Protein AF-A0A929D5D1-F1 (afdb_monomer_lite)

Foldseek 3Di:
DDADDPVLLVVLVVLLPDDLQVLLLLLLVQVDPDPDDDDDSVNSSVSSVVLCVVLLVVLLCQQCPVVVCLVCCPPPQNVPLSSVLVVSLVRCVVVSPRRRSSSVSSSCVNVPVCVSNVSPPPD

Sequence (123 aa):
MRDPTPLERNEATYLAGLDVDALYMSVGRASQSTVGVQFSPERALQEGRSWLALKHDVLYAKICTEWEYCKKRDLVGLRDPITLAVAVADLIVAAVGGIPSLAVSTLLIKIGLDRFCGCDGHK

Structure (mmCIF, N/CA/C/O backbone):
data_AF-A0A929D5D1-F1
#
_entry.id   AF-A0A929D5D1-F1
#
loop_
_atom_site.group_PDB
_atom_site.id
_atom_site.type_symbol
_atom_site.label_atom_id
_atom_site.label_alt_id
_atom_site.label_comp_id
_atom_site.label_asym_id
_atom_site.label_entity_id
_atom_site.label_seq_id
_atom_site.pdbx_PDB_ins_code
_atom_site.Cartn_x
_atom_site.Cartn_y
_atom_site.Cartn_z
_atom_site.occupancy
_atom_site.B_iso_or_equiv
_atom_site.auth_seq_id
_atom_site.auth_comp_id
_atom_site.auth_asym_id
_atom_site.auth_atom_id
_atom_site.pdbx_PDB_model_num
ATOM 1 N N . MET A 1 1 ? -10.167 12.102 8.185 1.00 67.56 1 MET A N 1
ATOM 2 C CA . MET A 1 1 ? -9.685 11.654 6.862 1.00 67.56 1 MET A CA 1
ATOM 3 C C . MET A 1 1 ? -9.948 12.778 5.892 1.00 67.56 1 MET A C 1
ATOM 5 O O . MET A 1 1 ? -11.000 13.394 6.013 1.00 67.56 1 MET A O 1
ATOM 9 N N . ARG A 1 2 ? -8.986 13.083 5.024 1.00 84.19 2 ARG A N 1
ATOM 10 C CA . ARG A 1 2 ? -9.160 14.066 3.951 1.00 84.19 2 ARG A CA 1
ATOM 11 C C . ARG A 1 2 ? -9.517 13.336 2.662 1.00 84.19 2 ARG A C 1
ATOM 13 O O . ARG A 1 2 ? -9.131 12.179 2.504 1.00 84.19 2 ARG A O 1
ATOM 20 N N . ASP A 1 3 ? -10.183 14.026 1.752 1.00 85.81 3 ASP A N 1
ATOM 21 C CA . ASP A 1 3 ? -10.377 13.504 0.406 1.00 85.81 3 ASP A CA 1
ATOM 22 C C . ASP A 1 3 ? -9.055 13.552 -0.385 1.00 85.81 3 ASP A C 1
ATOM 24 O O . ASP A 1 3 ? -8.287 14.515 -0.241 1.00 85.81 3 ASP A O 1
ATOM 28 N N . PRO A 1 4 ? -8.770 12.539 -1.227 1.00 88.75 4 PRO A N 1
ATOM 29 C CA . PRO A 1 4 ? -7.639 12.573 -2.146 1.00 88.75 4 PRO A CA 1
ATOM 30 C C . PRO A 1 4 ? -7.712 13.754 -3.110 1.00 88.75 4 PRO A C 1
ATOM 32 O O . PRO A 1 4 ? -8.767 14.036 -3.688 1.00 88.75 4 PRO A O 1
ATOM 35 N N . THR A 1 5 ? -6.573 14.393 -3.363 1.00 93.19 5 THR A N 1
ATOM 36 C CA . THR A 1 5 ? -6.450 15.364 -4.456 1.00 93.19 5 THR A CA 1
ATOM 37 C C . THR A 1 5 ? -6.603 14.672 -5.821 1.00 93.19 5 THR A C 1
ATOM 39 O O . THR A 1 5 ? -6.406 13.457 -5.929 1.00 93.19 5 THR A O 1
ATOM 42 N N . PRO A 1 6 ? -6.905 15.415 -6.905 1.00 94.62 6 PRO A N 1
ATOM 43 C CA . PRO A 1 6 ? -6.978 14.834 -8.247 1.00 94.62 6 PRO A CA 1
ATOM 44 C C . PRO A 1 6 ? -5.690 14.119 -8.677 1.00 94.62 6 PRO A C 1
ATOM 46 O O . PRO A 1 6 ? -5.755 13.081 -9.328 1.00 94.62 6 PRO A O 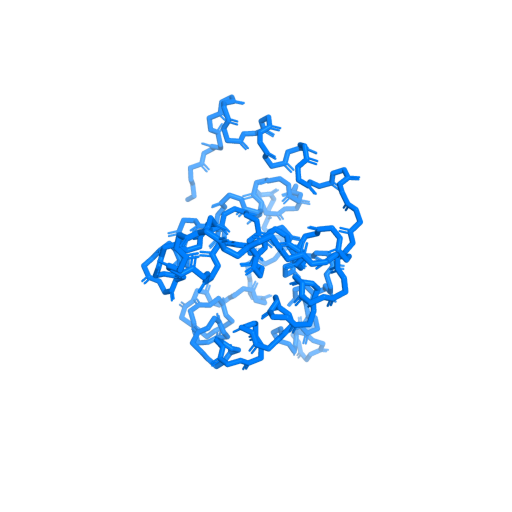1
ATOM 49 N N . LEU A 1 7 ? -4.524 14.644 -8.285 1.00 92.50 7 LEU A N 1
ATOM 50 C CA . LEU A 1 7 ? -3.231 14.037 -8.600 1.00 92.50 7 LEU A CA 1
ATOM 51 C C . LEU A 1 7 ? -3.059 12.686 -7.896 1.00 92.50 7 LEU A C 1
ATOM 53 O O . LEU A 1 7 ? -2.784 11.688 -8.555 1.00 92.50 7 LEU A O 1
ATOM 57 N N . GLU A 1 8 ? -3.296 12.644 -6.583 1.00 92.25 8 GLU A N 1
ATOM 58 C CA . GLU A 1 8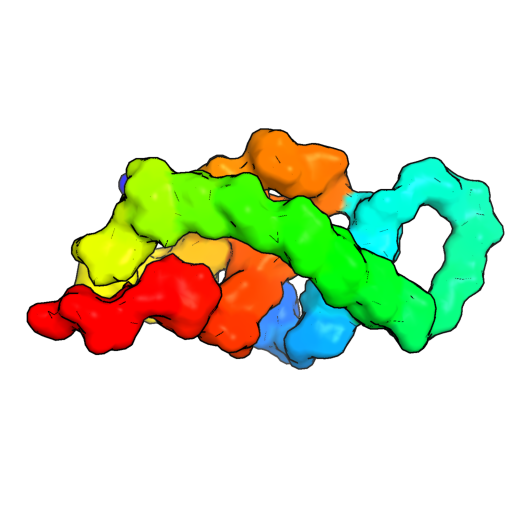 ? -3.210 11.412 -5.787 1.00 92.25 8 GLU A CA 1
ATOM 59 C C . GLU A 1 8 ? -4.207 10.363 -6.274 1.00 92.25 8 GLU A C 1
ATOM 61 O O . GLU A 1 8 ? -3.878 9.183 -6.370 1.00 92.25 8 GLU A O 1
ATOM 66 N N . ARG A 1 9 ? -5.422 10.790 -6.639 1.00 93.31 9 ARG A N 1
ATOM 67 C CA . ARG A 1 9 ? -6.435 9.900 -7.208 1.00 93.31 9 ARG A CA 1
ATOM 68 C C . ARG A 1 9 ? -5.976 9.306 -8.537 1.00 93.31 9 ARG A C 1
ATOM 70 O O . ARG A 1 9 ? -6.149 8.106 -8.741 1.00 93.31 9 ARG A O 1
ATOM 77 N N . ASN A 1 10 ? -5.398 10.110 -9.426 1.00 95.50 10 ASN A N 1
ATOM 78 C CA . ASN A 1 10 ? -4.897 9.631 -10.714 1.00 95.50 10 ASN A CA 1
ATOM 79 C C . ASN A 1 10 ? -3.740 8.642 -10.533 1.00 95.50 10 ASN A C 1
ATOM 81 O O . ASN A 1 10 ? -3.738 7.586 -11.164 1.00 95.50 10 ASN A O 1
ATOM 85 N N . GLU A 1 11 ? -2.794 8.945 -9.642 1.00 94.31 11 GLU A N 1
ATOM 86 C CA . GLU A 1 11 ? -1.666 8.060 -9.342 1.00 94.31 11 GLU A CA 1
ATOM 87 C C . GLU A 1 11 ? -2.135 6.743 -8.710 1.00 94.31 11 GLU A C 1
ATOM 89 O O . GLU A 1 11 ? -1.773 5.668 -9.185 1.00 94.31 11 GLU A O 1
ATOM 94 N N . ALA A 1 12 ? -3.010 6.806 -7.704 1.00 93.50 12 ALA A N 1
ATOM 95 C CA . ALA A 1 12 ? -3.594 5.623 -7.079 1.00 93.50 12 ALA A CA 1
ATOM 96 C C . ALA A 1 12 ? -4.392 4.782 -8.085 1.00 93.50 12 ALA A C 1
ATOM 98 O O . ALA A 1 12 ? -4.322 3.558 -8.052 1.00 93.50 12 ALA A O 1
ATOM 99 N N . THR A 1 13 ? -5.118 5.420 -9.009 1.00 95.25 13 THR A N 1
ATOM 100 C CA . THR A 1 13 ? -5.870 4.721 -10.065 1.00 95.25 13 THR A CA 1
ATOM 101 C C . THR A 1 13 ? -4.928 4.009 -11.032 1.00 95.25 13 THR A C 1
ATOM 103 O O . THR A 1 13 ? -5.160 2.850 -11.372 1.00 95.25 13 THR A O 1
ATOM 106 N N . TYR A 1 14 ? -3.839 4.667 -11.437 1.00 95.75 14 TYR A N 1
ATOM 107 C CA . TYR A 1 14 ? -2.801 4.056 -12.263 1.00 95.75 14 TYR A CA 1
ATOM 108 C C . TYR A 1 14 ? -2.170 2.844 -11.561 1.00 95.75 14 TYR A C 1
ATOM 110 O O . TYR A 1 14 ? -2.146 1.751 -12.126 1.00 95.75 14 TYR A O 1
ATOM 118 N N . LEU A 1 15 ? -1.733 3.007 -10.308 1.00 95.94 15 LEU A N 1
ATOM 119 C CA . LEU A 1 15 ? -1.139 1.935 -9.503 1.00 95.94 15 LEU A CA 1
ATOM 120 C C . LEU A 1 15 ? -2.125 0.781 -9.275 1.00 95.94 15 LEU A C 1
ATOM 122 O O . LEU A 1 15 ? -1.741 -0.385 -9.345 1.00 95.94 15 LEU A O 1
ATOM 126 N N . ALA A 1 16 ? -3.407 1.080 -9.054 1.00 94.56 16 ALA A N 1
ATOM 127 C CA . ALA A 1 16 ? -4.454 0.074 -8.902 1.00 94.56 16 ALA A CA 1
ATOM 128 C C . ALA A 1 16 ? -4.694 -0.730 -10.193 1.00 94.56 16 ALA A C 1
ATOM 130 O O . ALA A 1 16 ? -5.150 -1.874 -10.121 1.00 94.56 16 ALA A O 1
ATOM 131 N N . GLY A 1 17 ? -4.354 -0.179 -11.361 1.00 96.38 17 GLY A N 1
ATOM 132 C CA . GLY A 1 17 ? -4.379 -0.887 -12.642 1.00 96.38 17 GLY A CA 1
ATOM 133 C C . GLY A 1 17 ? -3.238 -1.896 -12.829 1.00 96.38 17 GLY A C 1
ATOM 134 O O . GLY A 1 17 ? -3.389 -2.829 -13.613 1.00 96.38 17 GLY A O 1
ATOM 135 N N . LEU A 1 18 ? -2.127 -1.759 -12.098 1.00 96.38 18 LEU A N 1
ATOM 136 C CA . LEU A 1 18 ? -0.964 -2.652 -12.196 1.00 96.38 18 LEU A CA 1
ATOM 137 C C . LEU A 1 18 ? -1.203 -3.979 -11.474 1.00 96.38 18 LEU A C 1
ATOM 139 O O . LEU A 1 18 ? -1.857 -4.007 -10.435 1.00 96.38 18 LEU A O 1
ATOM 143 N N . ASP A 1 19 ? -0.651 -5.088 -11.960 1.00 96.94 19 ASP A N 1
ATOM 144 C CA . ASP A 1 19 ? -0.668 -6.340 -11.198 1.00 96.94 19 ASP A CA 1
ATOM 145 C C . ASP A 1 19 ? 0.231 -6.279 -9.940 1.00 96.94 19 ASP A C 1
ATOM 147 O O . ASP A 1 19 ? 0.978 -5.325 -9.701 1.00 96.94 19 ASP A O 1
ATOM 151 N N . VAL A 1 20 ? 0.111 -7.296 -9.084 1.00 97.19 20 VAL A N 1
ATOM 152 C CA . VAL A 1 20 ? 0.844 -7.366 -7.810 1.00 97.19 20 VAL A CA 1
ATOM 153 C C . VAL A 1 20 ? 2.359 -7.417 -8.029 1.00 97.19 20 VAL A C 1
ATOM 155 O O . VAL A 1 20 ? 3.103 -6.796 -7.269 1.00 97.19 20 VAL A O 1
ATOM 158 N N . ASP A 1 21 ? 2.827 -8.113 -9.066 1.00 97.38 21 ASP A N 1
ATOM 159 C CA . ASP A 1 21 ? 4.258 -8.238 -9.346 1.00 97.38 21 ASP A CA 1
ATOM 160 C C . ASP A 1 21 ? 4.839 -6.909 -9.843 1.00 97.38 21 ASP A C 1
ATOM 162 O O . ASP A 1 21 ? 5.922 -6.512 -9.412 1.00 97.38 21 ASP A O 1
ATOM 166 N N . ALA A 1 22 ? 4.100 -6.158 -10.659 1.00 96.44 22 ALA A N 1
ATOM 167 C CA . ALA A 1 22 ? 4.453 -4.810 -11.086 1.00 96.44 22 ALA A CA 1
ATOM 168 C C . ALA A 1 22 ? 4.561 -3.832 -9.907 1.00 96.44 22 ALA A C 1
ATOM 170 O O . ALA A 1 22 ? 5.488 -3.018 -9.862 1.00 96.44 22 ALA A O 1
ATOM 171 N N . LEU A 1 23 ? 3.675 -3.946 -8.915 1.00 96.62 23 LEU A N 1
ATOM 172 C CA . LEU A 1 23 ? 3.757 -3.156 -7.685 1.00 96.62 23 LEU A CA 1
ATOM 173 C C . LEU A 1 23 ? 4.976 -3.540 -6.834 1.00 96.62 23 LEU A C 1
ATOM 175 O O . LEU A 1 23 ? 5.700 -2.654 -6.378 1.00 96.62 23 LEU A O 1
ATOM 179 N N . TYR A 1 24 ? 5.272 -4.834 -6.677 1.00 96.44 24 TYR A N 1
ATOM 180 C CA . TYR A 1 24 ? 6.511 -5.265 -6.021 1.00 96.44 24 TYR A CA 1
ATOM 181 C C . TYR A 1 24 ? 7.754 -4.764 -6.761 1.00 96.44 24 TYR A C 1
ATOM 183 O O . TYR A 1 24 ? 8.670 -4.251 -6.126 1.00 96.44 24 TYR A O 1
ATOM 191 N N . MET A 1 25 ? 7.785 -4.848 -8.092 1.00 94.19 25 MET A N 1
ATOM 192 C CA . MET A 1 25 ? 8.892 -4.317 -8.888 1.00 94.19 25 MET A CA 1
ATOM 193 C C . MET A 1 25 ? 9.064 -2.806 -8.698 1.00 94.19 25 MET A C 1
ATOM 195 O O . MET A 1 25 ? 10.197 -2.332 -8.641 1.00 94.19 25 MET A O 1
ATOM 199 N N . SER A 1 26 ? 7.970 -2.045 -8.591 1.00 93.00 26 SER A N 1
ATOM 200 C CA . SER A 1 26 ? 8.020 -0.607 -8.299 1.00 93.00 26 SER A CA 1
ATOM 201 C C . SER A 1 26 ? 8.675 -0.336 -6.940 1.00 93.00 26 SER A C 1
ATOM 203 O O . SER A 1 26 ? 9.598 0.476 -6.861 1.00 93.00 26 SER A O 1
ATOM 205 N N . VAL A 1 27 ? 8.278 -1.080 -5.902 1.00 94.00 27 VAL A N 1
ATOM 206 C CA . VAL A 1 27 ? 8.889 -1.001 -4.566 1.00 94.00 27 VAL A CA 1
ATOM 207 C C . VAL A 1 27 ? 10.371 -1.384 -4.609 1.00 94.00 27 VAL A C 1
ATOM 209 O O . VAL A 1 27 ? 11.202 -0.639 -4.097 1.00 94.00 27 VAL A O 1
ATOM 212 N N . GLY A 1 28 ? 10.722 -2.496 -5.260 1.00 92.50 28 GLY A N 1
ATOM 213 C CA . GLY A 1 28 ? 12.102 -2.985 -5.330 1.00 92.50 28 GLY A CA 1
ATOM 214 C C . GLY A 1 28 ? 13.046 -2.060 -6.101 1.00 92.50 28 GLY A C 1
ATOM 215 O O . GLY A 1 28 ? 14.203 -1.901 -5.724 1.00 92.50 28 GLY A O 1
ATOM 216 N N . ARG A 1 29 ? 12.553 -1.391 -7.152 1.00 90.94 29 ARG A N 1
ATOM 217 C CA . ARG A 1 29 ? 13.316 -0.350 -7.866 1.00 90.94 29 ARG A CA 1
ATOM 218 C C . ARG A 1 29 ? 13.544 0.880 -6.991 1.00 90.94 29 ARG A C 1
ATOM 220 O O . ARG A 1 29 ? 14.616 1.469 -7.049 1.00 90.94 29 ARG A O 1
ATOM 227 N N . ALA A 1 30 ? 12.551 1.265 -6.190 1.00 90.06 30 ALA A N 1
ATOM 228 C CA . ALA A 1 30 ? 12.654 2.417 -5.300 1.00 90.06 30 ALA A CA 1
ATOM 229 C C . ALA A 1 30 ? 13.532 2.151 -4.066 1.00 90.06 30 ALA A C 1
ATOM 231 O O . ALA A 1 30 ? 14.128 3.080 -3.530 1.00 90.06 30 ALA A O 1
ATOM 232 N N . SER A 1 31 ? 13.644 0.899 -3.610 1.00 84.88 31 SER A N 1
ATOM 233 C CA . SER A 1 31 ? 14.416 0.547 -2.409 1.00 84.88 31 SER A CA 1
ATOM 234 C C . SER A 1 31 ? 15.923 0.566 -2.593 1.00 84.88 31 SER A C 1
ATOM 236 O O . SER A 1 31 ? 16.658 0.320 -1.638 1.00 84.88 31 SER A O 1
ATOM 238 N N . GLN A 1 32 ? 16.398 0.847 -3.800 1.00 78.75 32 GLN A N 1
ATOM 239 C CA . GLN A 1 32 ? 17.805 0.768 -4.134 1.00 78.75 32 GLN A CA 1
ATOM 240 C C . GLN A 1 32 ? 18.379 2.158 -4.377 1.00 78.75 32 GLN A C 1
ATOM 242 O O . GLN A 1 32 ? 18.056 2.839 -5.344 1.00 78.75 32 GLN A O 1
ATOM 247 N N . SER A 1 33 ? 19.301 2.550 -3.501 1.00 60.66 33 SER A N 1
ATOM 248 C CA . SER A 1 33 ? 20.051 3.806 -3.594 1.00 60.66 33 SER A CA 1
ATOM 249 C C . SER A 1 33 ? 21.227 3.741 -4.582 1.00 60.66 33 SER A C 1
ATOM 251 O O . SER A 1 33 ? 21.993 4.698 -4.690 1.00 60.66 33 SER A O 1
ATOM 253 N N . THR A 1 34 ? 21.438 2.612 -5.269 1.00 55.75 34 THR A N 1
ATOM 254 C CA . THR A 1 34 ? 22.634 2.383 -6.092 1.00 55.75 34 THR A CA 1
ATOM 255 C C . THR A 1 34 ? 22.394 2.797 -7.542 1.00 55.75 34 THR A C 1
ATOM 257 O O . THR A 1 34 ? 21.853 2.053 -8.358 1.00 55.75 34 THR A O 1
ATOM 260 N N . VAL A 1 35 ? 22.825 4.015 -7.860 1.00 53.78 35 VAL A N 1
ATOM 261 C CA . VAL A 1 35 ? 22.859 4.561 -9.219 1.00 53.78 35 VAL A CA 1
ATOM 262 C C . VAL A 1 35 ? 23.693 3.642 -10.124 1.00 53.78 35 VAL A C 1
ATOM 264 O O . VAL A 1 35 ? 24.865 3.403 -9.847 1.00 53.78 35 VAL A O 1
ATOM 267 N N . GLY A 1 36 ? 23.103 3.146 -11.217 1.00 53.75 36 GLY A N 1
ATOM 268 C CA . GLY A 1 36 ? 23.849 2.542 -12.332 1.00 53.75 36 GLY A CA 1
ATOM 269 C C . GLY A 1 36 ? 23.699 1.033 -12.549 1.00 53.75 36 GLY A C 1
ATOM 270 O O . GLY A 1 36 ? 24.233 0.528 -13.532 1.00 53.75 36 GLY A O 1
ATOM 271 N N . VAL A 1 37 ? 22.954 0.304 -11.713 1.00 60.56 37 VAL A N 1
ATOM 272 C CA . VAL A 1 37 ? 22.646 -1.111 -11.987 1.00 60.56 37 VAL A CA 1
ATOM 273 C C . VAL A 1 37 ? 21.298 -1.198 -12.706 1.00 60.56 37 VAL A C 1
ATOM 275 O O . VAL A 1 37 ? 20.261 -0.850 -12.147 1.00 60.56 37 VAL A O 1
ATOM 278 N N . GLN A 1 38 ? 21.295 -1.650 -13.963 1.00 61.00 38 GLN A N 1
ATOM 279 C CA . GLN A 1 38 ? 20.058 -2.066 -14.626 1.00 61.00 38 GLN A CA 1
ATOM 280 C C . GLN A 1 38 ? 19.613 -3.395 -14.016 1.00 61.00 38 GLN A C 1
ATOM 282 O O . GLN A 1 38 ? 20.283 -4.416 -14.161 1.00 61.00 38 GLN A O 1
ATOM 287 N N . PHE A 1 39 ? 18.487 -3.377 -13.311 1.00 69.56 39 PHE A N 1
ATOM 288 C CA . PHE A 1 39 ? 17.919 -4.582 -12.724 1.00 69.56 39 PHE A CA 1
ATOM 289 C C . PHE A 1 39 ? 17.038 -5.305 -13.731 1.00 69.56 39 PHE A C 1
ATOM 291 O O . PHE A 1 39 ? 16.202 -4.690 -14.402 1.00 69.56 39 PHE A O 1
ATOM 298 N N . SER A 1 40 ? 17.199 -6.626 -13.788 1.00 87.69 40 SER A N 1
ATOM 299 C CA . SER A 1 40 ? 16.219 -7.477 -14.444 1.00 87.69 40 SER A CA 1
ATOM 300 C C . SER A 1 40 ? 14.880 -7.398 -13.685 1.00 87.69 40 SER A C 1
ATOM 302 O O . SER A 1 40 ? 14.873 -7.139 -12.471 1.00 87.69 40 SER A O 1
ATOM 304 N N . PRO A 1 41 ? 13.740 -7.597 -14.367 1.00 89.75 41 PRO A N 1
ATOM 305 C CA . PRO A 1 41 ? 12.421 -7.618 -13.732 1.00 89.75 41 PRO A CA 1
ATOM 306 C C . PRO A 1 41 ? 12.341 -8.559 -12.520 1.00 89.75 41 PRO A C 1
ATOM 308 O O . PRO A 1 41 ? 11.792 -8.195 -11.482 1.00 89.75 41 PRO A O 1
ATOM 311 N N . GLU A 1 42 ? 12.970 -9.730 -12.606 1.00 91.94 42 GLU A N 1
ATOM 312 C CA . GLU A 1 42 ? 12.957 -10.760 -11.563 1.00 91.94 42 GLU A CA 1
ATOM 313 C C . GLU A 1 42 ? 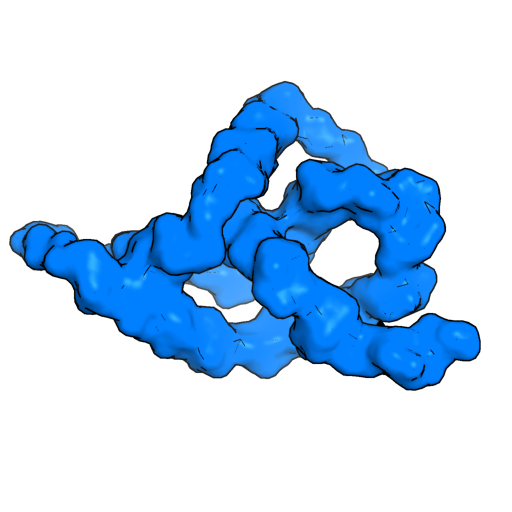13.656 -10.275 -10.293 1.00 91.94 42 GLU A C 1
ATOM 315 O O . GLU A 1 42 ? 13.170 -10.493 -9.181 1.00 91.94 42 GLU A O 1
ATOM 320 N N . ARG A 1 43 ? 14.781 -9.566 -10.445 1.00 90.25 43 ARG A N 1
ATOM 321 C CA . ARG A 1 43 ? 15.502 -9.018 -9.297 1.00 90.25 43 ARG A CA 1
ATOM 322 C C . ARG A 1 43 ? 14.722 -7.883 -8.646 1.00 90.25 43 ARG A C 1
ATOM 324 O O . ARG A 1 43 ? 14.635 -7.851 -7.426 1.00 90.25 43 ARG A O 1
ATOM 331 N N . ALA A 1 44 ? 14.102 -7.000 -9.430 1.00 91.75 44 ALA A N 1
ATOM 332 C CA . ALA A 1 44 ? 13.234 -5.953 -8.885 1.00 91.75 44 ALA A CA 1
ATOM 333 C C . ALA A 1 44 ? 12.050 -6.545 -8.099 1.00 91.75 44 ALA A C 1
ATOM 335 O O . ALA A 1 44 ? 11.722 -6.066 -7.015 1.00 91.75 44 ALA A O 1
ATOM 336 N N . LEU A 1 45 ? 11.440 -7.613 -8.617 1.00 94.50 45 LEU A N 1
ATOM 337 C CA . LEU A 1 45 ? 10.353 -8.323 -7.950 1.00 94.50 45 LEU A CA 1
ATOM 338 C C . LEU A 1 45 ? 10.809 -8.932 -6.617 1.00 94.50 45 LEU A C 1
ATOM 340 O O . LEU A 1 45 ? 10.153 -8.741 -5.591 1.00 94.50 45 LEU A O 1
ATOM 344 N N . GLN A 1 46 ? 11.945 -9.634 -6.615 1.00 94.31 46 GLN A N 1
ATOM 345 C CA . GLN A 1 46 ? 12.495 -10.249 -5.407 1.00 94.31 46 GLN A CA 1
ATOM 346 C C . GLN A 1 46 ? 12.827 -9.203 -4.337 1.00 94.31 46 GLN A C 1
ATOM 348 O O . GLN A 1 46 ? 12.501 -9.395 -3.168 1.00 94.31 46 GLN A O 1
ATOM 353 N N . GLU A 1 47 ? 13.434 -8.086 -4.729 1.00 92.94 47 GLU A N 1
ATOM 354 C CA . GLU A 1 47 ? 13.810 -7.002 -3.816 1.00 92.94 47 GLU A CA 1
ATOM 355 C C . GLU A 1 47 ? 12.580 -6.320 -3.217 1.00 92.94 47 GLU A C 1
ATOM 357 O O . GLU A 1 47 ? 12.536 -6.084 -2.013 1.00 92.94 47 GLU A O 1
ATOM 362 N N . GLY A 1 48 ? 11.528 -6.102 -4.012 1.00 94.50 48 GLY A N 1
ATOM 363 C CA . GLY A 1 48 ? 10.257 -5.589 -3.503 1.00 94.50 48 GLY A CA 1
ATOM 364 C C . GLY A 1 48 ? 9.621 -6.507 -2.459 1.00 94.50 48 GLY A C 1
ATOM 365 O O . GLY A 1 48 ? 9.137 -6.038 -1.426 1.00 94.50 48 GLY A O 1
ATOM 366 N N . ARG A 1 49 ? 9.653 -7.825 -2.694 1.00 96.38 49 ARG A N 1
ATOM 367 C CA . ARG A 1 49 ? 9.159 -8.827 -1.735 1.00 96.38 49 ARG A CA 1
ATOM 368 C C . ARG A 1 49 ? 9.994 -8.834 -0.455 1.00 96.38 49 ARG A C 1
ATOM 370 O O . ARG A 1 49 ? 9.423 -8.790 0.634 1.00 96.38 49 ARG A O 1
ATOM 377 N N . SER A 1 50 ? 11.321 -8.834 -0.581 1.00 95.69 50 SER A N 1
ATOM 378 C CA . SER A 1 50 ? 12.252 -8.777 0.554 1.00 95.69 50 SER A CA 1
ATOM 379 C C . SER A 1 50 ? 12.069 -7.501 1.377 1.00 95.69 50 SER A C 1
ATOM 381 O O . SER A 1 50 ? 12.021 -7.561 2.605 1.00 95.69 50 SER A O 1
ATOM 383 N N . TRP A 1 51 ? 11.912 -6.352 0.716 1.00 95.38 51 TRP A N 1
ATOM 384 C CA . TRP A 1 51 ? 11.679 -5.073 1.379 1.00 95.38 51 TRP A CA 1
ATOM 385 C C . TRP A 1 51 ? 10.365 -5.080 2.163 1.00 95.38 51 TRP A C 1
ATOM 387 O O . TRP A 1 51 ? 10.346 -4.674 3.326 1.00 95.38 51 TRP A O 1
ATOM 397 N N . LEU A 1 52 ? 9.276 -5.585 1.566 1.00 95.94 52 LEU A N 1
ATOM 398 C CA . LEU A 1 52 ? 7.986 -5.655 2.253 1.00 95.94 52 LEU A CA 1
ATOM 399 C C . LEU A 1 52 ? 8.052 -6.592 3.464 1.00 95.94 52 LEU A C 1
ATOM 401 O O . LEU A 1 52 ? 7.539 -6.241 4.522 1.00 95.94 52 LEU A O 1
ATOM 405 N N . ALA A 1 53 ? 8.713 -7.745 3.329 1.00 96.50 53 ALA A N 1
ATOM 406 C CA . ALA A 1 53 ? 8.919 -8.677 4.435 1.00 96.50 53 ALA A CA 1
ATOM 407 C C . ALA A 1 53 ? 9.717 -8.033 5.581 1.00 96.50 53 ALA A C 1
ATOM 409 O O . ALA A 1 53 ? 9.326 -8.144 6.738 1.00 96.50 53 ALA A O 1
ATOM 410 N N . LEU A 1 54 ? 10.780 -7.288 5.264 1.00 95.44 54 LEU A N 1
ATOM 411 C CA . LEU A 1 54 ? 11.580 -6.562 6.256 1.00 95.44 54 LEU A CA 1
ATOM 412 C C . LEU A 1 54 ? 10.777 -5.467 6.976 1.00 95.44 54 LEU A C 1
ATOM 414 O O . LEU A 1 54 ? 10.994 -5.204 8.156 1.00 95.44 54 LEU A O 1
ATOM 418 N N . LYS A 1 55 ? 9.868 -4.795 6.263 1.00 96.06 55 LYS A N 1
ATOM 419 C CA . LYS A 1 55 ? 9.045 -3.700 6.799 1.00 96.06 55 LYS A CA 1
ATOM 420 C C . LYS A 1 55 ? 7.719 -4.154 7.393 1.00 96.06 55 LYS A C 1
ATOM 422 O O . LYS A 1 55 ? 7.000 -3.307 7.923 1.00 96.06 55 LYS A O 1
ATOM 427 N N . HIS A 1 56 ? 7.424 -5.450 7.334 1.00 96.69 56 HIS A N 1
ATOM 428 C CA . HIS A 1 56 ? 6.152 -6.028 7.741 1.00 96.69 56 HIS A CA 1
ATOM 429 C C . HIS A 1 56 ? 5.705 -5.519 9.115 1.00 96.69 56 HIS A C 1
ATOM 431 O O . HIS A 1 56 ? 4.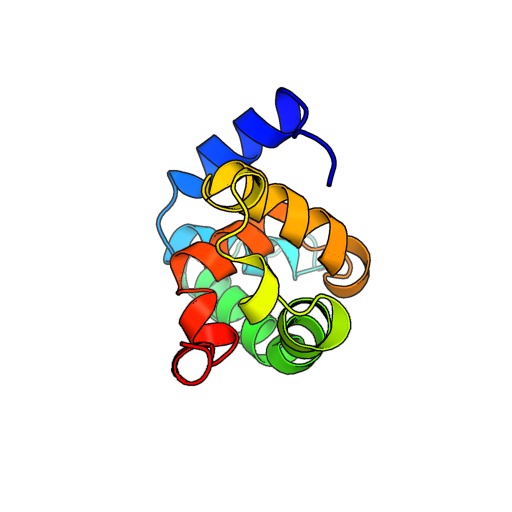660 -4.886 9.212 1.00 96.69 56 HIS A O 1
ATOM 437 N N . ASP A 1 57 ? 6.529 -5.697 10.147 1.00 97.25 57 ASP A N 1
ATOM 438 C CA . ASP A 1 57 ? 6.140 -5.391 11.530 1.00 97.25 57 ASP A CA 1
ATOM 439 C C . ASP A 1 57 ? 5.911 -3.896 11.766 1.00 97.25 57 ASP A C 1
ATOM 441 O O . ASP A 1 57 ? 5.002 -3.505 12.497 1.00 97.25 57 ASP A O 1
ATOM 445 N N . VAL A 1 58 ? 6.692 -3.040 11.100 1.00 96.88 58 VAL A N 1
ATOM 446 C CA . VAL A 1 58 ? 6.535 -1.582 11.192 1.00 96.88 58 VAL A CA 1
ATOM 447 C C . VAL A 1 58 ? 5.238 -1.140 10.513 1.00 96.88 58 VAL A C 1
ATOM 449 O O . VAL A 1 58 ? 4.491 -0.335 11.069 1.00 96.88 58 VAL A O 1
ATOM 452 N N . LEU A 1 59 ? 4.954 -1.668 9.320 1.00 97.56 59 LEU A N 1
ATOM 453 C CA . LEU A 1 59 ? 3.722 -1.371 8.586 1.00 97.56 59 LEU A CA 1
ATOM 454 C C . LEU A 1 59 ? 2.497 -1.921 9.327 1.00 97.56 59 LEU A C 1
ATOM 456 O O . LEU A 1 59 ? 1.494 -1.221 9.445 1.00 97.56 59 LEU A O 1
ATOM 460 N N . TYR A 1 60 ? 2.602 -3.126 9.886 1.00 97.81 60 TYR A N 1
ATOM 461 C CA . TYR A 1 60 ? 1.570 -3.742 10.712 1.00 97.81 60 TYR A CA 1
ATOM 462 C C . TYR A 1 60 ? 1.272 -2.892 11.948 1.00 97.81 60 TYR A C 1
ATOM 464 O O . TYR A 1 60 ? 0.118 -2.540 12.188 1.00 97.81 60 TYR A O 1
ATOM 472 N N . ALA A 1 61 ? 2.301 -2.482 12.696 1.00 97.31 61 ALA A N 1
ATOM 473 C CA . ALA A 1 61 ? 2.128 -1.625 13.865 1.00 97.31 61 ALA A CA 1
ATOM 474 C C . ALA A 1 61 ? 1.410 -0.316 13.503 1.00 97.31 61 ALA A C 1
ATOM 476 O O . ALA A 1 61 ? 0.449 0.057 14.171 1.00 97.31 61 ALA A O 1
ATOM 477 N N . LYS A 1 62 ? 1.808 0.341 12.407 1.00 97.31 62 LYS A N 1
ATOM 478 C CA . LYS A 1 62 ? 1.203 1.609 11.971 1.00 97.31 62 LYS A CA 1
ATOM 479 C C . LYS A 1 62 ? -0.243 1.455 11.504 1.00 97.31 62 LYS A C 1
ATOM 481 O O . LYS A 1 62 ? -1.104 2.233 11.910 1.00 97.31 62 LYS A O 1
ATOM 486 N N . ILE A 1 63 ? -0.518 0.474 10.649 1.00 97.12 63 ILE A N 1
ATOM 487 C CA . ILE A 1 63 ? -1.818 0.343 9.979 1.00 97.12 63 ILE A CA 1
ATOM 488 C C . ILE A 1 63 ? -2.817 -0.422 10.852 1.00 97.12 63 ILE A C 1
ATOM 490 O O . ILE A 1 63 ? -3.958 0.006 11.032 1.00 97.12 63 ILE A O 1
ATOM 494 N N . CYS A 1 64 ? -2.399 -1.567 11.383 1.00 96.81 64 CYS A N 1
ATOM 495 C CA . CYS A 1 64 ? -3.294 -2.514 12.033 1.00 96.81 64 CYS A CA 1
ATOM 496 C C . CYS A 1 64 ? -3.484 -2.184 13.517 1.00 96.81 64 CYS A C 1
ATOM 498 O O . CYS A 1 64 ? -4.611 -2.244 14.002 1.00 96.81 64 CYS A O 1
ATOM 500 N N . THR A 1 65 ? -2.417 -1.782 14.217 1.00 96.25 65 THR A N 1
ATOM 501 C CA . THR A 1 65 ? -2.459 -1.521 15.667 1.00 96.25 65 THR A CA 1
ATOM 502 C C . THR A 1 65 ? -2.727 -0.053 15.993 1.00 96.25 65 THR A C 1
ATOM 504 O O . THR A 1 65 ? -3.714 0.254 16.647 1.00 96.25 65 THR A O 1
ATOM 507 N N . GLU A 1 66 ? -1.873 0.869 15.542 1.00 96.12 66 GLU A N 1
ATOM 508 C CA . GLU A 1 66 ? -1.973 2.295 15.886 1.00 96.12 66 GLU A CA 1
ATOM 509 C C . GLU A 1 66 ? -3.169 2.966 15.205 1.00 96.12 66 GLU A C 1
ATOM 511 O O . GLU A 1 66 ? -3.908 3.727 15.830 1.00 96.12 66 GLU A O 1
ATOM 516 N N . TRP A 1 67 ? -3.376 2.692 13.914 1.00 95.62 67 TRP A N 1
ATOM 517 C CA . TRP A 1 67 ? -4.516 3.237 13.181 1.00 95.62 67 TRP A CA 1
ATOM 518 C C . TRP A 1 67 ? -5.791 2.397 13.318 1.00 95.62 67 TRP A C 1
ATOM 520 O O . TRP A 1 67 ? -6.867 2.898 12.989 1.00 95.62 67 TRP A O 1
ATOM 530 N N . GLU A 1 68 ? -5.706 1.176 13.848 1.00 95.56 68 GLU A N 1
ATOM 531 C CA . GLU A 1 68 ? -6.845 0.278 14.079 1.00 95.56 68 GLU A CA 1
ATOM 532 C C . GLU A 1 68 ? -7.674 -0.004 12.811 1.00 95.56 68 GLU A C 1
ATOM 534 O O . GLU A 1 68 ? -8.906 0.087 12.828 1.00 95.56 68 GLU A O 1
ATOM 539 N N . TYR A 1 69 ? -7.010 -0.344 11.696 1.00 95.38 69 TYR A N 1
ATOM 540 C CA . TYR A 1 69 ? -7.662 -0.585 10.399 1.00 95.38 69 TYR A CA 1
ATOM 541 C C . TYR A 1 69 ? -8.919 -1.465 10.494 1.00 95.38 69 TYR A C 1
ATOM 543 O O . TYR A 1 69 ? -9.964 -1.084 9.964 1.00 95.38 69 TYR A O 1
ATOM 551 N N . CYS A 1 70 ? -8.869 -2.587 11.224 1.00 93.88 70 CYS A N 1
ATOM 552 C CA . CYS A 1 70 ? -10.000 -3.516 11.315 1.00 93.88 70 CYS A CA 1
ATOM 553 C C . CYS A 1 70 ? -11.283 -2.869 11.868 1.00 93.88 70 CYS A C 1
ATOM 555 O O . CYS A 1 70 ? -12.374 -3.256 11.467 1.00 93.88 70 CYS A O 1
ATOM 557 N N . LYS A 1 71 ? -11.176 -1.861 12.747 1.00 92.50 71 LYS A N 1
ATOM 558 C CA . LYS A 1 71 ? -12.338 -1.120 13.280 1.00 92.50 71 LYS A CA 1
ATOM 559 C C . LYS A 1 71 ? -12.867 -0.067 12.303 1.00 92.50 71 LYS A C 1
ATOM 561 O O . LYS A 1 71 ? -13.989 0.408 12.451 1.00 92.50 71 LYS A O 1
ATOM 566 N N . LYS A 1 72 ? -12.039 0.344 11.340 1.00 90.38 72 LYS A N 1
ATOM 567 C CA . LYS A 1 72 ? -12.298 1.468 10.431 1.00 90.38 72 LYS A CA 1
ATOM 568 C C . LYS A 1 72 ? -12.644 1.034 9.008 1.00 90.38 72 LYS A C 1
ATOM 570 O O . LYS A 1 72 ? -13.224 1.839 8.286 1.00 90.38 72 LYS A O 1
ATOM 575 N N . ARG A 1 73 ? -12.331 -0.203 8.608 1.00 88.06 73 ARG A N 1
ATOM 576 C CA . ARG A 1 73 ? -12.498 -0.704 7.229 1.00 88.06 73 ARG A CA 1
ATOM 577 C C . ARG A 1 73 ? -13.910 -0.526 6.655 1.00 88.06 73 ARG A C 1
ATOM 579 O O . ARG A 1 73 ? -14.048 -0.271 5.466 1.00 88.06 73 ARG A O 1
ATOM 586 N N . ASP A 1 74 ? -14.940 -0.576 7.502 1.00 86.56 74 ASP A N 1
ATOM 587 C CA . ASP A 1 74 ? -16.345 -0.484 7.078 1.00 86.56 74 ASP A CA 1
ATOM 588 C C . ASP A 1 74 ? -16.914 0.943 7.067 1.00 86.56 74 ASP A C 1
ATOM 590 O O . ASP A 1 74 ? -18.059 1.151 6.635 1.00 86.56 74 ASP A O 1
ATOM 594 N N . LEU A 1 75 ? -16.128 1.934 7.512 1.00 87.88 75 LEU A N 1
ATOM 595 C CA . LEU A 1 75 ? -16.511 3.343 7.461 1.00 87.88 75 LEU A CA 1
ATOM 596 C C . LEU A 1 75 ? -16.743 3.759 6.008 1.00 87.88 75 LEU A C 1
ATOM 598 O O . LEU A 1 75 ? -15.948 3.448 5.126 1.00 87.88 75 LEU A O 1
ATOM 602 N N . VAL A 1 76 ? -17.819 4.510 5.763 1.00 77.81 76 VAL A N 1
ATOM 603 C CA . VAL A 1 76 ? -18.270 4.887 4.409 1.00 77.81 76 VAL A CA 1
ATOM 604 C C . VAL A 1 76 ? -17.144 5.502 3.564 1.00 77.81 76 VAL A C 1
ATOM 606 O O . VAL A 1 76 ? -17.032 5.181 2.387 1.00 77.81 76 VAL A O 1
ATOM 609 N N . GLY A 1 77 ? -16.266 6.309 4.170 1.00 79.88 77 GLY A N 1
ATOM 610 C CA . GLY A 1 77 ? -15.134 6.945 3.483 1.00 79.88 77 GLY A CA 1
ATOM 611 C C . GLY A 1 77 ? -13.939 6.035 3.164 1.00 79.88 77 GLY A C 1
ATOM 612 O O . GLY A 1 77 ? -13.043 6.467 2.454 1.00 79.88 77 GLY A O 1
ATOM 613 N N . LEU A 1 78 ? -13.896 4.797 3.666 1.00 84.50 78 LEU A N 1
ATOM 614 C CA . LEU A 1 78 ? -12.793 3.845 3.452 1.00 84.50 78 LEU A CA 1
ATOM 615 C C . LEU A 1 78 ? -13.166 2.650 2.568 1.00 84.50 78 LEU A C 1
ATOM 617 O O . LEU A 1 78 ? -12.310 1.821 2.270 1.00 84.50 78 LEU A O 1
ATOM 621 N N . ARG A 1 79 ? -14.423 2.577 2.119 1.00 85.81 79 ARG A N 1
ATOM 622 C CA . ARG A 1 79 ? -14.890 1.528 1.198 1.00 85.81 79 ARG A CA 1
ATOM 623 C C . ARG A 1 79 ? -14.354 1.703 -0.219 1.00 85.81 79 ARG A C 1
ATOM 625 O O . ARG A 1 79 ? -14.248 0.727 -0.953 1.00 85.81 79 ARG A O 1
ATOM 632 N N . ASP A 1 80 ? -14.040 2.937 -0.606 1.00 90.44 80 ASP A N 1
ATOM 633 C CA . ASP A 1 80 ? -13.376 3.220 -1.874 1.00 90.44 80 ASP A CA 1
ATOM 634 C C . ASP A 1 80 ? -11.888 2.842 -1.767 1.00 90.44 80 ASP A C 1
ATOM 636 O O . ASP A 1 80 ? -11.170 3.444 -0.960 1.00 90.44 80 ASP A O 1
ATOM 640 N N . PRO A 1 81 ? -11.390 1.883 -2.569 1.00 91.06 81 PRO A N 1
ATOM 641 C CA . PRO A 1 81 ? -10.012 1.409 -2.467 1.00 91.06 81 PRO A CA 1
ATOM 642 C C . PRO A 1 81 ? -8.986 2.508 -2.759 1.00 91.06 81 PRO A C 1
ATOM 644 O O . PRO A 1 81 ? -7.893 2.474 -2.202 1.00 91.06 81 PRO A O 1
ATOM 647 N N . ILE A 1 82 ? -9.331 3.504 -3.583 1.00 93.88 82 ILE A N 1
ATOM 648 C CA . ILE A 1 82 ? -8.449 4.643 -3.863 1.00 93.88 82 ILE A CA 1
ATOM 649 C C . ILE A 1 82 ? -8.315 5.539 -2.633 1.00 93.88 82 ILE A C 1
ATOM 651 O O . ILE A 1 82 ? -7.208 5.906 -2.240 1.00 93.88 82 ILE A O 1
ATOM 655 N N . THR A 1 83 ? -9.434 5.856 -1.986 1.00 94.12 83 THR A N 1
ATOM 656 C CA . THR A 1 83 ? -9.430 6.644 -0.749 1.00 94.12 83 THR A CA 1
ATOM 657 C C . THR A 1 83 ? -8.720 5.898 0.384 1.00 94.12 83 THR A C 1
ATOM 659 O O . THR A 1 83 ? -7.925 6.502 1.106 1.00 94.12 83 THR A O 1
ATOM 662 N N . LEU A 1 84 ? -8.917 4.579 0.496 1.00 94.69 84 LEU A N 1
ATOM 663 C CA . LEU A 1 84 ? -8.168 3.739 1.433 1.00 94.69 84 LEU A CA 1
ATOM 664 C C . LEU A 1 84 ? -6.662 3.748 1.133 1.00 94.69 84 LEU A C 1
ATOM 666 O O . LEU A 1 84 ? -5.867 3.872 2.065 1.00 94.69 84 LEU A O 1
ATOM 670 N N . ALA A 1 85 ? -6.268 3.668 -0.142 1.00 95.62 85 ALA A N 1
ATOM 671 C CA . ALA A 1 85 ? -4.863 3.701 -0.541 1.00 95.62 85 ALA A CA 1
ATOM 672 C C . ALA A 1 85 ? -4.185 5.010 -0.123 1.00 95.62 85 ALA A C 1
ATOM 674 O O . ALA A 1 85 ? -3.118 5.007 0.485 1.00 95.62 85 ALA A O 1
ATOM 675 N N . VAL A 1 86 ? -4.832 6.146 -0.372 1.00 95.56 86 VAL A N 1
ATOM 676 C CA . VAL A 1 86 ? -4.292 7.455 0.019 1.00 95.56 86 VAL A CA 1
ATOM 677 C C . VAL A 1 86 ? -4.234 7.598 1.540 1.00 95.56 86 VAL A C 1
ATOM 679 O O . VAL A 1 86 ? -3.211 8.020 2.074 1.00 95.56 86 VAL A O 1
ATOM 682 N N . ALA A 1 87 ? -5.276 7.172 2.259 1.00 95.06 87 ALA A N 1
ATOM 683 C CA . ALA A 1 87 ? -5.285 7.220 3.720 1.00 95.06 87 ALA A CA 1
ATOM 684 C C . ALA A 1 87 ? -4.157 6.375 4.335 1.00 95.06 87 ALA A C 1
ATOM 686 O O . ALA A 1 87 ? -3.481 6.821 5.260 1.00 95.06 87 ALA A O 1
ATOM 687 N N . VAL A 1 88 ? -3.921 5.170 3.812 1.00 96.31 88 VAL A N 1
ATOM 688 C CA . VAL A 1 88 ? -2.824 4.308 4.269 1.00 96.31 88 VAL A CA 1
ATOM 689 C C . VAL A 1 88 ? -1.466 4.876 3.855 1.00 96.31 88 VAL A C 1
ATOM 691 O O . VAL A 1 88 ? -0.538 4.838 4.659 1.00 96.31 88 VAL A O 1
ATOM 694 N N . ALA A 1 89 ? -1.339 5.444 2.654 1.00 96.44 89 ALA A N 1
ATOM 695 C CA . ALA A 1 89 ? -0.112 6.091 2.193 1.00 96.44 89 ALA A CA 1
ATOM 696 C C . ALA A 1 89 ? 0.300 7.266 3.093 1.00 96.44 89 ALA A C 1
ATOM 698 O O . ALA A 1 89 ? 1.473 7.352 3.466 1.00 96.44 89 ALA A O 1
ATOM 699 N N . ASP A 1 90 ? -0.657 8.110 3.494 1.00 94.75 90 ASP A N 1
ATOM 700 C CA . ASP A 1 90 ? -0.446 9.215 4.439 1.00 94.75 90 ASP A CA 1
ATOM 701 C C . ASP A 1 90 ? 0.067 8.697 5.800 1.00 94.75 90 ASP A C 1
ATOM 703 O O . ASP A 1 90 ? 0.947 9.303 6.409 1.00 94.75 90 ASP A O 1
ATOM 707 N N . LEU A 1 91 ? -0.431 7.546 6.272 1.00 95.12 91 LEU A N 1
ATOM 708 C CA . LEU A 1 91 ? -0.024 6.951 7.554 1.00 95.12 91 LEU A CA 1
ATOM 709 C C . LEU A 1 91 ? 1.397 6.384 7.535 1.00 95.12 91 LEU A C 1
ATOM 711 O O . LEU A 1 91 ? 2.117 6.473 8.531 1.00 95.12 91 LEU A O 1
ATOM 715 N N . ILE A 1 92 ? 1.798 5.767 6.422 1.00 96.25 92 ILE A N 1
ATOM 716 C CA . ILE A 1 92 ? 3.072 5.043 6.335 1.00 96.25 92 ILE A CA 1
ATOM 717 C C . ILE A 1 92 ? 4.199 5.866 5.715 1.00 96.25 92 ILE A C 1
ATOM 719 O O . ILE A 1 92 ? 5.327 5.382 5.686 1.00 96.25 92 ILE A O 1
ATOM 723 N N . VAL A 1 93 ? 3.944 7.097 5.253 1.00 94.81 93 VAL A N 1
ATOM 724 C CA . VAL A 1 93 ? 4.934 7.927 4.539 1.00 94.81 93 VAL A CA 1
ATOM 725 C C . VAL A 1 93 ? 6.270 8.057 5.283 1.00 94.81 93 VAL A C 1
ATOM 727 O O . VAL A 1 93 ? 7.335 7.969 4.675 1.00 94.81 93 VAL A O 1
ATOM 730 N N . ALA A 1 94 ? 6.238 8.161 6.614 1.00 91.44 94 ALA A N 1
ATOM 731 C CA . ALA A 1 94 ? 7.448 8.206 7.434 1.00 91.44 94 ALA A CA 1
ATOM 732 C C . ALA A 1 94 ? 8.129 6.830 7.593 1.00 91.44 94 ALA A C 1
ATOM 734 O O . ALA A 1 94 ? 9.347 6.749 7.730 1.00 91.44 94 ALA A O 1
ATOM 735 N N . ALA A 1 95 ? 7.362 5.736 7.566 1.00 91.38 95 ALA A N 1
ATOM 736 C CA . ALA A 1 95 ? 7.859 4.371 7.759 1.00 91.38 95 ALA A CA 1
ATOM 737 C C . ALA A 1 95 ? 8.529 3.784 6.502 1.00 91.38 95 ALA A C 1
ATOM 739 O O . ALA A 1 95 ? 9.431 2.941 6.609 1.00 91.38 95 ALA A O 1
ATOM 740 N N . VAL A 1 96 ? 8.095 4.230 5.319 1.00 91.19 96 VAL A N 1
ATOM 741 C CA . VAL A 1 96 ? 8.565 3.707 4.029 1.00 91.19 96 VAL A CA 1
ATOM 742 C C . VAL A 1 96 ? 9.946 4.235 3.620 1.00 91.19 96 VAL A C 1
ATOM 744 O O . VAL A 1 96 ? 10.612 3.594 2.817 1.00 91.19 96 VAL A O 1
ATOM 747 N N . GLY A 1 97 ? 10.429 5.342 4.197 1.00 83.06 97 GLY A N 1
ATOM 748 C CA . GLY A 1 97 ? 11.845 5.737 4.129 1.00 83.06 97 GLY A CA 1
ATOM 749 C C . GLY A 1 97 ? 12.421 5.913 2.717 1.00 83.06 97 GLY A C 1
ATOM 750 O O . GLY A 1 97 ? 13.523 5.442 2.456 1.00 83.06 97 GLY A O 1
ATOM 751 N N . GLY A 1 98 ? 11.681 6.564 1.814 1.00 84.56 98 GLY A N 1
ATOM 752 C CA . GLY A 1 98 ? 12.112 6.847 0.435 1.00 84.56 98 GLY A CA 1
ATOM 753 C C . GLY A 1 98 ? 11.408 6.016 -0.641 1.00 84.56 98 GLY A C 1
ATOM 754 O O . GLY A 1 98 ? 11.481 6.364 -1.816 1.00 84.56 98 GLY A O 1
ATOM 755 N N . ILE A 1 99 ? 10.668 4.970 -0.258 1.00 91.50 99 ILE A N 1
ATOM 756 C CA . ILE A 1 99 ? 9.761 4.276 -1.183 1.00 91.50 99 ILE A CA 1
ATOM 757 C C . ILE A 1 99 ? 8.488 5.108 -1.378 1.00 91.50 99 ILE A C 1
ATOM 759 O O . ILE A 1 99 ? 7.963 5.626 -0.389 1.00 91.50 99 ILE A O 1
ATOM 763 N N . PRO A 1 100 ? 7.930 5.194 -2.600 1.00 92.94 100 PRO A N 1
ATOM 764 C CA . PRO A 1 100 ? 6.615 5.786 -2.824 1.00 92.94 100 PRO A CA 1
ATOM 765 C C . PRO A 1 100 ? 5.544 5.116 -1.947 1.00 92.94 100 PRO A C 1
ATOM 767 O O . PRO A 1 100 ? 5.180 3.956 -2.159 1.00 92.94 100 PRO A O 1
ATOM 770 N N . SER A 1 101 ? 5.029 5.837 -0.946 1.00 96.00 101 SER A N 1
ATOM 771 C CA . SER A 1 101 ? 4.068 5.299 0.030 1.00 96.00 101 SER A CA 1
ATOM 772 C C . SER A 1 101 ? 2.760 4.849 -0.619 1.00 96.00 101 SER A C 1
ATOM 774 O O . SER A 1 101 ? 2.167 3.866 -0.177 1.00 96.00 101 SER A O 1
ATOM 776 N N . LEU A 1 102 ? 2.340 5.510 -1.700 1.00 96.19 102 LEU A N 1
ATOM 777 C CA . LEU A 1 102 ? 1.130 5.158 -2.441 1.00 96.19 102 LEU A CA 1
ATOM 778 C C . LEU A 1 102 ? 1.263 3.818 -3.180 1.00 96.19 102 LEU A C 1
ATOM 780 O O . LEU A 1 102 ? 0.307 3.042 -3.213 1.00 96.19 102 LEU A O 1
ATOM 784 N N . ALA A 1 103 ? 2.456 3.491 -3.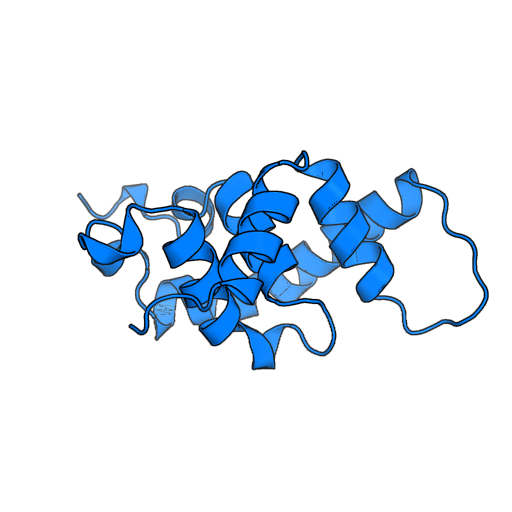688 1.00 96.50 103 ALA A N 1
ATOM 785 C CA . ALA A 1 103 ? 2.737 2.183 -4.281 1.00 96.50 103 ALA A CA 1
ATOM 786 C C . ALA A 1 103 ? 2.695 1.072 -3.223 1.00 96.50 103 ALA A C 1
ATOM 788 O O . ALA A 1 103 ? 2.040 0.051 -3.432 1.00 96.50 103 ALA A O 1
ATOM 789 N N . VAL A 1 104 ? 3.320 1.294 -2.058 1.00 97.50 104 VAL A N 1
ATOM 790 C CA . VAL A 1 104 ? 3.286 0.340 -0.933 1.00 97.50 104 VAL A CA 1
ATOM 791 C C . VAL A 1 104 ? 1.857 0.137 -0.437 1.00 97.50 104 VAL A C 1
ATOM 793 O O . VAL A 1 104 ? 1.427 -0.994 -0.228 1.00 97.50 104 VAL A O 1
ATOM 796 N N . SER A 1 105 ? 1.098 1.218 -0.279 1.00 97.75 105 SER A N 1
ATOM 797 C CA . SER A 1 105 ? -0.291 1.143 0.159 1.00 97.75 105 SER A CA 1
ATOM 798 C C . SER A 1 105 ? -1.170 0.370 -0.830 1.00 97.75 105 SER A C 1
ATOM 800 O O . SER A 1 105 ? -1.883 -0.555 -0.438 1.00 97.75 105 SER A O 1
ATOM 802 N N . THR A 1 106 ? -1.069 0.689 -2.123 1.00 97.62 106 THR A N 1
ATOM 803 C CA . THR A 1 106 ? -1.824 -0.005 -3.174 1.00 97.62 106 THR A CA 1
ATOM 804 C C . THR A 1 106 ? -1.470 -1.492 -3.212 1.00 97.62 106 THR A C 1
ATOM 806 O O . THR A 1 106 ? -2.359 -2.338 -3.320 1.00 97.62 106 THR A O 1
ATOM 809 N N . LEU A 1 107 ? -0.184 -1.826 -3.056 1.00 97.69 107 LEU A N 1
ATOM 810 C CA . LEU A 1 107 ? 0.290 -3.203 -2.940 1.00 97.69 107 LEU A CA 1
ATOM 811 C C . LEU A 1 107 ? -0.357 -3.930 -1.757 1.00 97.69 107 LEU A C 1
ATOM 813 O O . LEU A 1 107 ? -0.903 -5.014 -1.950 1.00 97.69 107 LEU A O 1
ATOM 817 N N . LEU A 1 108 ? -0.339 -3.332 -0.561 1.00 97.31 108 LEU A N 1
ATOM 818 C CA . LEU A 1 108 ? -0.938 -3.908 0.649 1.00 97.31 108 LEU A CA 1
ATOM 819 C C . LEU A 1 108 ? -2.441 -4.175 0.481 1.00 97.31 108 LEU A C 1
ATOM 821 O O . LEU A 1 108 ? -2.937 -5.224 0.888 1.00 97.31 108 LEU A O 1
ATOM 825 N N . ILE A 1 109 ? -3.161 -3.258 -0.167 1.00 96.25 109 ILE A N 1
ATOM 826 C CA . ILE A 1 109 ? -4.583 -3.437 -0.479 1.00 96.25 109 ILE A CA 1
ATOM 827 C C . ILE A 1 109 ? -4.778 -4.601 -1.453 1.00 96.25 109 ILE A C 1
ATOM 829 O O . ILE A 1 109 ? -5.630 -5.454 -1.209 1.00 96.25 109 ILE A O 1
ATOM 833 N N . LYS A 1 110 ? -3.965 -4.691 -2.515 1.00 96.00 110 LYS A N 1
ATOM 834 C CA . LYS A 1 110 ? -4.069 -5.768 -3.514 1.00 96.00 110 LYS A CA 1
ATOM 835 C C . LYS A 1 110 ? -3.749 -7.156 -2.969 1.00 96.00 110 LYS A C 1
ATOM 837 O O . LYS A 1 110 ? -4.409 -8.113 -3.362 1.00 96.00 110 LYS A O 1
ATOM 842 N N . ILE A 1 111 ? -2.759 -7.286 -2.085 1.00 95.00 111 ILE A N 1
ATOM 843 C CA . ILE A 1 111 ? -2.446 -8.578 -1.443 1.00 95.00 111 ILE A CA 1
ATOM 844 C C . ILE A 1 111 ? -3.443 -8.939 -0.327 1.00 95.00 111 ILE A C 1
ATOM 846 O O . ILE A 1 111 ? -3.445 -10.076 0.148 1.00 95.00 111 ILE A O 1
ATOM 850 N N . GLY A 1 112 ? -4.304 -7.991 0.053 1.00 94.81 112 GLY A N 1
ATOM 851 C CA . GLY A 1 112 ? -5.375 -8.147 1.027 1.00 94.81 112 GLY A CA 1
ATOM 852 C C . GLY A 1 112 ? -5.019 -7.529 2.373 1.00 94.81 112 GLY A C 1
ATOM 853 O O . GLY A 1 112 ? -4.418 -8.186 3.224 1.00 94.81 112 GLY A O 1
ATOM 854 N N . LEU A 1 113 ? -5.459 -6.288 2.596 1.00 94.19 113 LEU A N 1
ATOM 855 C CA . LEU A 1 113 ? -5.194 -5.565 3.844 1.00 94.19 113 LEU A CA 1
ATOM 856 C C . LEU A 1 113 ? -5.882 -6.210 5.060 1.00 94.19 113 LEU A C 1
ATOM 858 O O . LEU A 1 113 ? -5.313 -6.235 6.147 1.00 94.19 113 LEU A O 1
ATOM 862 N N . ASP A 1 114 ? -7.056 -6.815 4.862 1.00 94.31 114 ASP A N 1
ATOM 863 C CA . ASP A 1 114 ? -7.745 -7.602 5.894 1.00 94.31 114 ASP A CA 1
ATOM 864 C C . ASP A 1 114 ? -6.901 -8.781 6.383 1.00 94.31 114 ASP A C 1
ATOM 866 O O . ASP A 1 114 ? -6.781 -9.001 7.588 1.00 94.31 114 ASP A O 1
ATOM 870 N N . ARG A 1 115 ? -6.276 -9.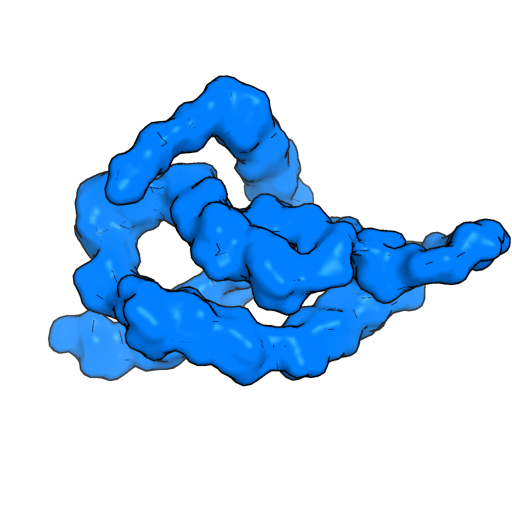510 5.449 1.00 94.06 115 ARG A N 1
ATOM 871 C CA . ARG A 1 115 ? -5.382 -10.627 5.768 1.00 94.06 115 ARG A CA 1
ATOM 872 C C . ARG A 1 115 ? -4.105 -10.124 6.427 1.00 94.06 115 ARG A C 1
ATOM 874 O O . ARG A 1 115 ? -3.663 -10.717 7.403 1.00 94.06 115 ARG A O 1
ATOM 881 N N . PHE A 1 116 ? -3.537 -9.035 5.910 1.00 95.62 116 PHE A N 1
ATOM 882 C CA . PHE A 1 116 ? -2.346 -8.408 6.480 1.00 95.62 116 PHE A CA 1
ATOM 883 C C . PHE A 1 116 ? -2.564 -8.001 7.944 1.00 95.62 116 PHE A C 1
ATOM 885 O O . PHE A 1 116 ? -1.691 -8.228 8.772 1.00 95.62 116 PHE A O 1
ATOM 892 N N . CYS A 1 117 ? -3.744 -7.469 8.276 1.00 95.88 117 CYS A N 1
ATOM 893 C CA . CYS A 1 117 ? -4.095 -7.063 9.636 1.00 95.88 117 CYS A CA 1
ATOM 894 C C . CYS A 1 117 ? -4.798 -8.141 10.480 1.00 95.88 117 CYS A C 1
ATOM 896 O O . CYS A 1 117 ? -5.134 -7.869 11.630 1.00 95.88 117 CYS A O 1
ATOM 898 N N . GLY A 1 118 ? -5.052 -9.340 9.946 1.00 94.31 118 GLY A N 1
ATOM 899 C CA . GLY A 1 118 ? -5.735 -10.412 10.679 1.00 94.31 118 GLY A CA 1
ATOM 900 C C . GLY A 1 118 ? -7.168 -10.068 11.109 1.00 94.31 118 GLY A C 1
ATOM 901 O O . GLY A 1 118 ? -7.624 -10.510 12.163 1.00 94.31 118 GLY A O 1
ATOM 902 N N . CYS A 1 119 ? -7.901 -9.282 10.316 1.00 90.31 119 CYS A N 1
ATOM 903 C CA . CYS A 1 119 ? -9.218 -8.757 10.696 1.00 90.31 119 CYS A CA 1
ATOM 904 C C . CYS A 1 119 ? -10.357 -9.802 10.718 1.00 90.31 119 CYS A C 1
ATOM 906 O O . CYS A 1 119 ? -11.512 -9.450 10.979 1.00 90.31 119 CYS A O 1
ATOM 908 N N . ASP A 1 120 ? -10.063 -11.078 10.461 1.00 76.25 120 ASP A N 1
ATOM 909 C CA . ASP A 1 120 ? -11.035 -12.181 10.428 1.00 76.25 120 ASP A CA 1
ATOM 910 C C . ASP A 1 120 ? -11.683 -12.471 11.800 1.00 76.25 120 ASP A C 1
ATOM 912 O O . ASP A 1 120 ? -12.728 -13.117 11.863 1.00 76.25 120 ASP A O 1
ATOM 916 N N . GLY A 1 121 ? -11.110 -11.952 12.896 1.00 57.66 121 GLY A N 1
ATOM 917 C CA . GLY A 1 121 ? -11.663 -12.039 14.257 1.00 57.66 121 GLY A CA 1
ATOM 918 C C . GLY A 1 121 ? -12.551 -10.864 14.698 1.00 57.66 121 GLY A C 1
ATOM 919 O O . GLY A 1 121 ? -13.111 -10.915 15.789 1.00 57.66 121 GLY A O 1
ATOM 920 N N . HIS A 1 122 ? -12.687 -9.810 13.883 1.00 49.94 122 HIS A N 1
ATOM 921 C CA . HIS A 1 122 ? -13.478 -8.607 14.189 1.00 49.94 122 HIS A CA 1
ATOM 922 C C . HIS A 1 122 ? -14.759 -8.556 13.340 1.00 49.94 122 HIS A C 1
ATOM 924 O O . HIS A 1 122 ? -14.894 -7.704 12.456 1.00 49.94 122 HIS A O 1
ATOM 930 N N . LYS A 1 123 ? -15.668 -9.508 13.575 1.00 40.47 123 LYS A N 1
ATOM 931 C CA . LYS A 1 123 ? -17.063 -9.454 13.109 1.00 40.47 123 LYS A CA 1
ATOM 932 C C . LYS A 1 123 ? -17.989 -9.067 14.250 1.00 40.47 123 LYS A C 1
ATOM 934 O O . LYS A 1 123 ? -17.723 -9.521 15.384 1.00 40.47 123 LYS A O 1
#

Radius of gyration: 14.36 Å; chains: 1; bounding box: 42×28×30 Å

Secondary structure (DSSP, 8-state):
-PPPPHHHHHHHHHHHHS-HHHHHHHHHHHT---TT----HHHHHHHHHHHHHHHHHHHHIIIIIIS-HHHHTTSGGGSSHHHHHHHHHHHHHHHHTTS-HHHHHHHHHHHHHHHHTTGGG--

pLDDT: mean 90.05, std 11.34, range [40.47, 97.81]